Protein AF-A0A5E7D8H4-F1 (afdb_monomer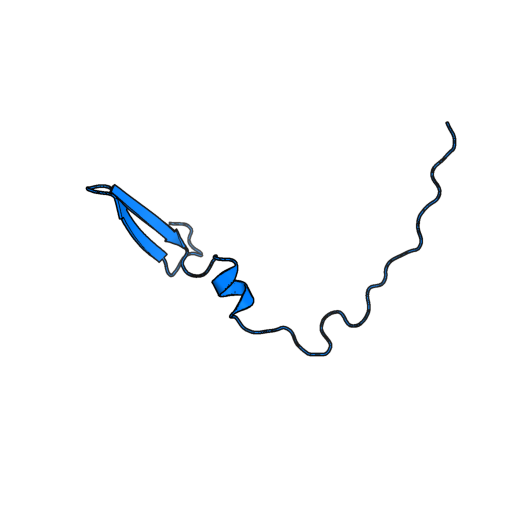_lite)

Foldseek 3Di:
DPPPQDAWDWDDDPPDTDTDRPQPDPVSVVPDDDDDPCVCVDDPDDDDDDDDDD

Organism: Pseudomonas fluorescens (NCBI:txid294)

Structure (mmCIF, N/CA/C/O backbone):
data_AF-A0A5E7D8H4-F1
#
_entry.id   AF-A0A5E7D8H4-F1
#
loop_
_atom_site.group_PDB
_atom_site.id
_atom_site.type_symbol
_atom_site.label_atom_id
_atom_site.label_alt_id
_atom_site.label_comp_id
_atom_site.label_asym_id
_atom_site.label_entity_id
_atom_site.label_seq_id
_atom_site.pdbx_PDB_ins_code
_atom_site.Cartn_x
_atom_site.Cartn_y
_atom_site.Cartn_z
_atom_site.occupancy
_atom_site.B_iso_or_equiv
_atom_site.auth_seq_id
_atom_site.auth_comp_id
_atom_site.auth_asym_id
_atom_site.auth_atom_id
_atom_site.pdbx_PDB_model_num
ATOM 1 N N . MET A 1 1 ? -7.423 13.103 12.717 1.00 65.62 1 MET A N 1
ATOM 2 C CA . MET A 1 1 ? -6.987 12.273 11.578 1.00 65.62 1 MET A CA 1
ATOM 3 C C . MET A 1 1 ? -6.462 13.204 10.502 1.00 65.62 1 MET A C 1
ATOM 5 O O . MET A 1 1 ? -6.982 14.317 10.428 1.00 65.62 1 MET A O 1
ATOM 9 N N . PRO A 1 2 ? -5.447 12.795 9.730 1.00 83.50 2 PRO A N 1
ATOM 10 C CA . PRO A 1 2 ? -5.058 13.488 8.503 1.00 83.50 2 PRO A CA 1
ATOM 11 C C . PRO A 1 2 ? -6.289 13.742 7.614 1.00 83.50 2 PRO A C 1
ATOM 13 O O . PRO A 1 2 ? -7.236 12.950 7.628 1.00 83.50 2 PRO A O 1
ATOM 16 N N . SER A 1 3 ? -6.344 14.887 6.932 1.00 87.38 3 SER A N 1
ATOM 17 C CA . SER A 1 3 ? -7.550 15.354 6.222 1.00 87.38 3 SER A CA 1
ATOM 18 C C . SER A 1 3 ? -7.923 14.489 5.011 1.00 87.38 3 SER A C 1
ATOM 20 O O . SER A 1 3 ? -9.083 14.484 4.583 1.00 87.38 3 SER A O 1
ATOM 22 N N . ASP A 1 4 ? -6.952 13.754 4.491 1.00 89.00 4 ASP A N 1
ATOM 23 C CA . ASP A 1 4 ? -6.983 12.822 3.367 1.00 89.00 4 ASP A CA 1
ATOM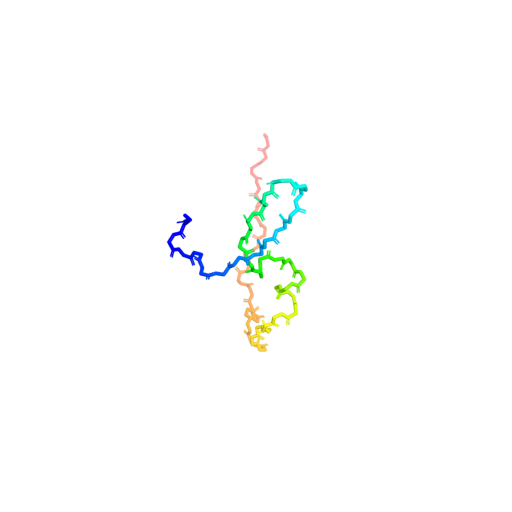 24 C C . ASP A 1 4 ? -7.588 11.452 3.720 1.00 89.00 4 ASP A C 1
ATOM 26 O O . ASP A 1 4 ? -8.213 10.823 2.867 1.00 89.00 4 ASP A O 1
ATOM 30 N N . VAL A 1 5 ? -7.533 11.024 4.986 1.00 91.31 5 VAL A N 1
ATOM 31 C CA . VAL A 1 5 ? -8.063 9.715 5.400 1.00 91.31 5 VAL A CA 1
ATOM 32 C C . VAL A 1 5 ? -9.586 9.766 5.547 1.00 91.31 5 VAL A C 1
ATOM 34 O O . VAL A 1 5 ? -10.128 10.451 6.420 1.00 91.31 5 VAL A O 1
ATOM 37 N N . LYS A 1 6 ? -10.299 9.008 4.703 1.00 93.25 6 LYS A N 1
ATOM 38 C CA . LYS A 1 6 ? -11.777 8.913 4.716 1.00 93.25 6 LYS A CA 1
ATOM 39 C C . LYS A 1 6 ? -12.320 7.575 5.219 1.00 93.25 6 LYS A C 1
ATOM 41 O O . LYS A 1 6 ? -13.492 7.508 5.584 1.00 93.25 6 LYS A O 1
ATOM 46 N N . ARG A 1 7 ? -11.502 6.519 5.230 1.00 93.12 7 ARG A N 1
ATOM 47 C CA . ARG A 1 7 ? -11.867 5.166 5.683 1.00 93.12 7 ARG A CA 1
ATOM 48 C C . ARG A 1 7 ? -10.746 4.574 6.528 1.00 93.12 7 ARG A C 1
ATOM 50 O O . ARG A 1 7 ? -9.578 4.831 6.257 1.00 93.12 7 ARG A O 1
ATOM 57 N N . VAL A 1 8 ? -11.120 3.800 7.545 1.00 94.75 8 VAL A N 1
ATOM 58 C CA . VAL A 1 8 ? -10.183 3.202 8.501 1.00 94.75 8 VAL A CA 1
ATOM 59 C C . VAL A 1 8 ? -10.580 1.776 8.860 1.00 94.75 8 VAL A C 1
ATOM 61 O O . VAL A 1 8 ? -11.768 1.448 8.898 1.00 94.75 8 VAL A O 1
ATOM 64 N N . GLU A 1 9 ? -9.584 0.963 9.181 1.00 93.56 9 GLU A N 1
ATOM 65 C CA . GLU A 1 9 ? -9.742 -0.306 9.883 1.00 93.56 9 GLU A CA 1
ATOM 66 C C . GLU A 1 9 ? -9.618 -0.062 11.390 1.00 93.56 9 GLU A C 1
ATOM 68 O O . GLU A 1 9 ? -8.785 0.725 11.847 1.00 93.56 9 GLU A O 1
ATOM 73 N N . VAL A 1 10 ? -10.475 -0.714 12.181 1.00 95.31 10 VAL A N 1
ATOM 74 C CA . VAL A 1 10 ? -10.495 -0.563 13.641 1.00 95.31 10 VAL A CA 1
ATOM 75 C C . VAL A 1 10 ? -10.270 -1.918 14.287 1.00 95.31 10 VAL A C 1
ATOM 77 O O . VAL A 1 10 ? -11.134 -2.792 14.239 1.00 95.31 10 VAL A O 1
ATOM 80 N N . ILE A 1 11 ? -9.127 -2.064 14.952 1.00 96.12 11 ILE A N 1
ATOM 81 C CA . ILE A 1 11 ? -8.731 -3.307 15.615 1.00 96.12 11 ILE A CA 1
ATOM 82 C C . ILE A 1 11 ? -8.800 -3.108 17.130 1.00 96.12 11 ILE A C 1
ATOM 84 O O . ILE A 1 11 ? -8.203 -2.186 17.695 1.00 96.12 11 ILE A O 1
ATOM 88 N N . ALA A 1 12 ? -9.553 -3.974 17.810 1.00 97.25 12 ALA A N 1
ATOM 89 C CA . ALA A 1 12 ? -9.674 -3.964 19.262 1.00 97.25 12 ALA A CA 1
ATOM 90 C C . ALA A 1 12 ? -8.595 -4.839 19.910 1.00 97.25 12 ALA A C 1
ATOM 92 O O . ALA A 1 12 ? -8.539 -6.041 19.670 1.00 97.25 12 ALA A O 1
ATOM 93 N N . ILE A 1 13 ? -7.787 -4.245 20.791 1.00 97.19 13 ILE A N 1
ATOM 94 C CA . ILE A 1 13 ? -6.796 -4.961 21.606 1.00 97.19 13 ILE A CA 1
ATOM 95 C C . ILE A 1 13 ? -7.140 -4.700 23.072 1.00 97.19 13 ILE A C 1
ATOM 97 O O . ILE A 1 13 ? -6.757 -3.686 23.659 1.00 97.19 13 ILE A O 1
ATOM 101 N N . GLY A 1 14 ? -7.974 -5.571 23.646 1.00 97.00 14 GLY A N 1
ATOM 102 C CA . GLY A 1 14 ? -8.598 -5.337 24.949 1.00 97.00 14 GLY A CA 1
ATOM 103 C C . GLY A 1 14 ? -9.403 -4.029 24.960 1.00 97.00 14 GLY A C 1
ATOM 104 O O . GLY A 1 14 ? -10.389 -3.868 24.232 1.00 97.00 14 GLY A O 1
ATOM 105 N N . ARG A 1 15 ? -8.968 -3.067 25.783 1.00 96.75 15 ARG A N 1
ATOM 106 C CA . ARG A 1 15 ? -9.575 -1.725 25.877 1.00 96.75 15 ARG A CA 1
ATOM 107 C C . ARG A 1 15 ? -8.992 -0.719 24.877 1.00 96.75 15 ARG A C 1
ATOM 109 O O . ARG A 1 15 ? -9.557 0.358 24.721 1.00 96.75 15 ARG A O 1
ATOM 116 N N . THR A 1 16 ? -7.906 -1.068 24.191 1.00 97.56 16 THR A N 1
ATOM 117 C CA . THR A 1 16 ? -7.263 -0.229 23.172 1.00 97.56 16 THR A CA 1
ATOM 118 C C . THR A 1 16 ? -7.965 -0.385 21.825 1.00 97.56 16 THR A C 1
ATOM 120 O O . THR A 1 16 ? -8.514 -1.448 21.507 1.00 97.56 16 THR A O 1
ATOM 123 N N . ARG A 1 17 ? -7.965 0.685 21.026 1.00 97.25 17 ARG A N 1
ATOM 124 C CA . ARG A 1 17 ? -8.389 0.680 19.623 1.00 97.25 17 ARG A CA 1
ATOM 125 C C . ARG A 1 17 ? -7.234 1.176 18.765 1.00 97.25 17 ARG A C 1
ATOM 127 O O . ARG A 1 17 ? -6.787 2.305 18.946 1.00 97.25 17 ARG A O 1
ATOM 134 N N . VAL A 1 18 ? -6.755 0.317 17.875 1.00 96.38 18 VAL A N 1
ATOM 135 C CA . VAL A 1 18 ? -5.798 0.679 16.828 1.00 96.38 18 VAL A CA 1
ATOM 136 C C . VAL A 1 18 ? -6.610 1.075 15.603 1.00 96.38 18 VAL A C 1
ATOM 138 O O . VAL A 1 18 ? -7.538 0.360 15.229 1.00 96.38 18 VAL A O 1
ATOM 141 N N . ILE A 1 19 ? -6.298 2.239 15.040 1.00 94.31 19 ILE A N 1
ATOM 142 C CA . ILE A 1 19 ? -6.986 2.802 13.881 1.00 94.31 19 ILE A CA 1
ATOM 143 C C . ILE A 1 19 ? -5.933 3.022 12.801 1.00 94.31 19 ILE A C 1
ATOM 145 O O . ILE A 1 19 ? -5.002 3.801 13.014 1.00 94.31 19 ILE A O 1
ATOM 149 N N . THR A 1 20 ? -6.085 2.346 11.670 1.00 93.44 20 THR A N 1
ATOM 150 C CA . THR A 1 20 ? -5.207 2.464 10.497 1.00 93.44 20 THR A CA 1
ATOM 151 C C . THR A 1 20 ? -6.036 2.867 9.281 1.00 93.44 20 THR A C 1
ATOM 153 O O . THR A 1 20 ? -7.222 2.531 9.231 1.00 93.44 20 THR A O 1
ATOM 156 N N . PRO A 1 21 ? -5.480 3.605 8.305 1.00 94.06 21 PRO A N 1
ATOM 157 C CA . PRO A 1 21 ? -6.140 3.786 7.016 1.00 94.06 21 PRO A CA 1
ATOM 158 C C . PRO A 1 21 ? -6.505 2.430 6.401 1.00 94.06 21 PRO A C 1
ATOM 160 O O . PRO A 1 21 ? -5.746 1.468 6.511 1.00 94.06 21 PRO A O 1
ATOM 163 N N . ALA A 1 22 ? -7.690 2.340 5.805 1.00 91.94 22 ALA A N 1
ATOM 164 C CA . ALA A 1 22 ? -8.145 1.106 5.169 1.00 91.94 22 ALA A CA 1
ATOM 165 C C . ALA A 1 22 ? -7.576 0.978 3.748 1.00 91.94 22 ALA A C 1
ATOM 167 O O . ALA A 1 22 ? -7.553 1.969 3.017 1.00 91.94 22 ALA A O 1
ATOM 168 N N . GLY A 1 23 ? -7.216 -0.243 3.336 1.00 89.44 23 GLY A N 1
ATOM 169 C CA . GLY A 1 23 ? -6.841 -0.550 1.945 1.00 89.44 23 GLY A CA 1
ATOM 170 C C . GLY A 1 23 ? -5.409 -0.182 1.541 1.00 89.44 23 GLY A C 1
ATOM 171 O O . GLY A 1 23 ? -5.091 -0.196 0.359 1.00 89.44 23 GLY A O 1
ATOM 172 N N . GLU A 1 24 ? -4.536 0.133 2.501 1.00 90.88 24 GLU A N 1
ATOM 173 C CA . GLU A 1 24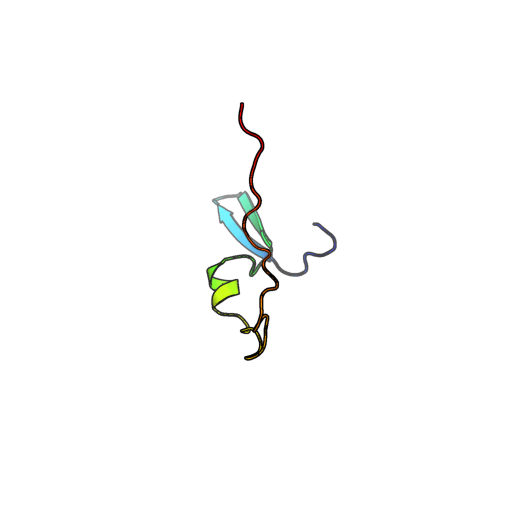 ? -3.113 0.426 2.251 1.00 90.88 24 GLU A CA 1
ATOM 174 C C . GLU A 1 24 ? -2.207 -0.817 2.380 1.00 90.88 24 GLU A C 1
ATOM 176 O O . GLU A 1 24 ? -0.984 -0.703 2.458 1.00 90.88 24 GLU A O 1
ATOM 181 N N . SER A 1 25 ? -2.786 -2.023 2.432 1.00 91.25 25 SER A N 1
ATOM 182 C CA . SER A 1 25 ? -2.009 -3.265 2.406 1.00 91.25 25 SER A CA 1
ATOM 183 C C . SER A 1 25 ? -1.534 -3.589 0.989 1.00 91.25 25 SER A C 1
ATOM 185 O O . SER A 1 25 ? -2.200 -3.272 0.003 1.00 91.25 25 SER A O 1
ATOM 187 N N . TRP A 1 26 ? -0.396 -4.281 0.885 1.00 94.25 26 TRP A N 1
ATOM 188 C CA . TRP A 1 26 ? 0.092 -4.786 -0.399 1.00 94.25 26 TRP A CA 1
ATOM 189 C C . TRP A 1 26 ? -0.913 -5.719 -1.069 1.00 94.25 26 TRP A C 1
ATOM 191 O O . TRP A 1 26 ? -1.150 -5.565 -2.259 1.00 94.25 26 TRP A O 1
ATOM 201 N N . ASP A 1 27 ? -1.551 -6.616 -0.315 1.00 92.69 27 ASP A N 1
ATOM 202 C CA . ASP A 1 27 ? -2.584 -7.507 -0.856 1.00 92.69 27 ASP A CA 1
ATOM 203 C C . ASP A 1 27 ? -3.719 -6.701 -1.509 1.00 92.69 27 ASP A C 1
ATOM 205 O O . ASP A 1 27 ? -4.076 -6.953 -2.654 1.00 92.69 27 ASP A O 1
ATOM 209 N N . SER A 1 28 ? -4.209 -5.647 -0.838 1.00 90.75 28 SER A N 1
ATOM 210 C CA . SER A 1 28 ? -5.247 -4.771 -1.398 1.00 90.75 28 SER A CA 1
ATOM 211 C C . SER A 1 28 ? -4.777 -3.998 -2.632 1.00 90.75 28 SER A C 1
ATOM 213 O O . SER A 1 28 ? -5.604 -3.662 -3.476 1.00 90.75 28 SER A O 1
ATOM 215 N N . TRP A 1 29 ? -3.488 -3.663 -2.718 1.00 93.81 29 TRP A N 1
ATOM 216 C CA . TRP A 1 29 ? -2.918 -2.976 -3.875 1.00 93.81 29 TRP A CA 1
ATOM 217 C C . TRP A 1 29 ? -2.784 -3.920 -5.076 1.00 93.81 29 TRP A C 1
ATOM 219 O O . TRP A 1 29 ? -3.163 -3.550 -6.183 1.00 93.81 29 TRP A O 1
ATOM 229 N N . PHE A 1 30 ? -2.294 -5.145 -4.856 1.00 94.19 30 PHE A N 1
ATOM 230 C CA . PHE A 1 30 ? -2.115 -6.151 -5.906 1.00 94.19 30 PHE A CA 1
ATOM 231 C C . PHE A 1 30 ? -3.442 -6.734 -6.420 1.00 94.19 30 PHE A C 1
ATOM 233 O O . PHE A 1 30 ? -3.523 -7.057 -7.602 1.00 94.19 30 PHE A O 1
ATOM 240 N N . ASP A 1 31 ? -4.472 -6.831 -5.572 1.00 94.94 31 ASP A N 1
ATOM 241 C CA . ASP A 1 31 ? -5.835 -7.230 -5.969 1.00 94.94 31 ASP A CA 1
ATOM 242 C C . ASP A 1 31 ? -6.637 -6.086 -6.629 1.00 94.94 31 ASP A C 1
ATOM 244 O O . ASP A 1 31 ? -7.775 -6.285 -7.064 1.00 94.94 31 ASP A O 1
ATOM 248 N N . GLY A 1 32 ? -6.077 -4.872 -6.657 1.00 91.62 32 GLY A N 1
ATOM 249 C CA . GLY A 1 32 ? -6.706 -3.681 -7.214 1.00 91.62 32 GLY A CA 1
ATOM 250 C C . GLY A 1 32 ? -6.681 -3.616 -8.743 1.00 91.62 32 GLY A C 1
ATOM 251 O O . GLY A 1 32 ? -6.338 -4.568 -9.445 1.00 91.62 32 GLY A O 1
ATOM 252 N N . ASP A 1 33 ? -7.053 -2.451 -9.273 1.00 96.12 33 ASP A N 1
ATOM 253 C CA . ASP A 1 33 ? -7.016 -2.205 -10.712 1.00 96.12 33 ASP A CA 1
ATOM 254 C C . ASP A 1 33 ? -5.584 -2.307 -11.247 1.00 96.12 33 ASP A C 1
ATOM 256 O O . ASP A 1 33 ? -4.639 -1.739 -10.693 1.00 96.12 33 ASP A O 1
ATOM 260 N N . SER A 1 34 ? -5.433 -3.015 -12.364 1.00 95.44 34 SER A N 1
ATOM 261 C CA . SER A 1 34 ? -4.153 -3.108 -13.054 1.00 95.44 34 SER A CA 1
ATOM 262 C C . SER A 1 34 ? -3.891 -1.869 -13.912 1.00 95.44 34 SER A C 1
ATOM 264 O O . SER A 1 34 ? -4.796 -1.101 -14.247 1.00 95.44 34 SER A O 1
ATOM 266 N N . VAL A 1 35 ? -2.631 -1.692 -14.296 1.00 96.62 35 VAL A N 1
ATOM 267 C CA . VAL A 1 35 ? -2.233 -0.672 -15.267 1.00 96.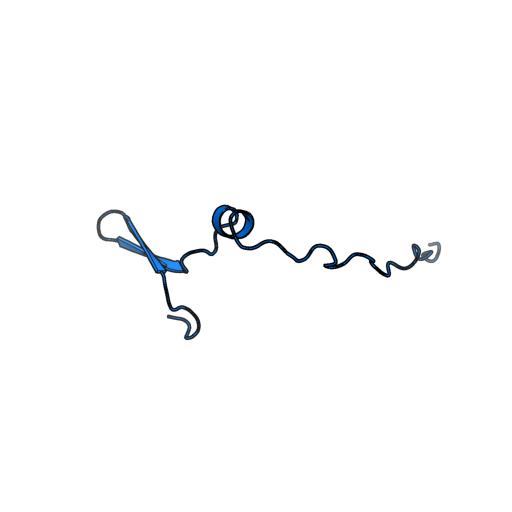62 35 VAL A CA 1
ATOM 268 C C . VAL A 1 35 ? -2.708 -1.043 -16.676 1.00 96.62 35 VAL A C 1
ATOM 270 O O . VAL A 1 35 ? -3.083 -2.186 -16.948 1.00 96.62 35 VAL A O 1
ATOM 273 N N . THR A 1 36 ? -2.713 -0.073 -17.590 1.00 97.06 36 THR A N 1
ATOM 274 C CA . THR A 1 36 ? -3.035 -0.327 -18.998 1.00 97.06 36 THR A CA 1
ATOM 275 C C . THR A 1 36 ? -1.950 -1.167 -19.670 1.00 97.06 36 THR A C 1
ATOM 277 O O . THR A 1 36 ? -0.823 -1.262 -19.188 1.00 97.06 36 THR A O 1
ATOM 280 N N . THR A 1 37 ? -2.288 -1.790 -20.801 1.00 96.81 37 THR A N 1
ATOM 281 C CA . THR A 1 37 ? -1.367 -2.674 -21.533 1.00 96.81 37 THR A CA 1
ATOM 282 C C . THR A 1 37 ? -0.130 -1.968 -22.071 1.00 96.81 37 THR A C 1
ATOM 284 O O . THR A 1 37 ? 0.827 -2.653 -22.390 1.00 96.81 37 THR A O 1
ATOM 287 N N . ASP A 1 38 ? -0.191 -0.644 -22.204 1.00 96.50 38 ASP A N 1
ATOM 288 C CA . ASP A 1 38 ? 0.860 0.231 -22.724 1.00 96.50 38 ASP A CA 1
ATOM 289 C C . ASP A 1 38 ? 1.615 1.001 -21.621 1.00 96.50 38 ASP A C 1
ATOM 291 O O . ASP A 1 38 ? 2.428 1.894 -21.888 1.00 96.50 38 ASP A O 1
ATOM 295 N N . PHE A 1 39 ? 1.308 0.726 -20.349 1.00 96.00 39 PHE A N 1
ATOM 296 C CA . PHE A 1 39 ? 1.880 1.470 -19.235 1.00 96.00 39 PHE A CA 1
ATOM 297 C C . PHE A 1 39 ? 3.379 1.185 -19.099 1.00 96.00 39 PHE A C 1
ATOM 299 O O . PHE A 1 39 ? 3.776 0.116 -18.637 1.00 96.00 39 PHE A O 1
ATOM 306 N N . MET A 1 40 ? 4.200 2.193 -19.416 1.00 94.50 40 MET A N 1
ATOM 307 C CA . MET A 1 40 ? 5.668 2.119 -19.379 1.00 94.50 40 MET A CA 1
ATOM 308 C C . MET A 1 40 ? 6.250 1.063 -20.340 1.00 94.50 40 MET A C 1
ATOM 310 O O . MET A 1 40 ? 7.223 0.394 -19.991 1.00 94.50 40 MET A O 1
ATOM 314 N N . ASP A 1 41 ? 5.679 0.945 -21.546 1.00 96.62 41 ASP A N 1
ATOM 315 C CA . ASP A 1 41 ? 6.156 0.033 -22.605 1.00 96.62 41 ASP A CA 1
ATOM 316 C C . ASP A 1 41 ? 7.647 0.196 -22.936 1.00 96.62 41 ASP A C 1
ATOM 318 O O . ASP A 1 41 ? 8.332 -0.788 -23.209 1.00 96.62 41 ASP A O 1
ATOM 322 N N . ASP A 1 42 ? 8.161 1.424 -22.847 1.00 96.06 42 ASP A N 1
ATOM 323 C CA . ASP A 1 42 ? 9.578 1.735 -22.980 1.00 96.06 42 ASP A CA 1
ATOM 324 C C . ASP A 1 42 ? 10.088 2.488 -21.748 1.00 96.06 42 ASP A C 1
ATOM 326 O O . ASP A 1 42 ? 9.439 3.389 -21.208 1.00 96.06 42 ASP A O 1
ATOM 330 N N . ARG A 1 43 ? 11.315 2.159 -21.337 1.00 95.06 43 ARG A N 1
ATOM 331 C CA . ARG A 1 43 ? 12.065 2.900 -20.321 1.00 95.06 43 ARG A CA 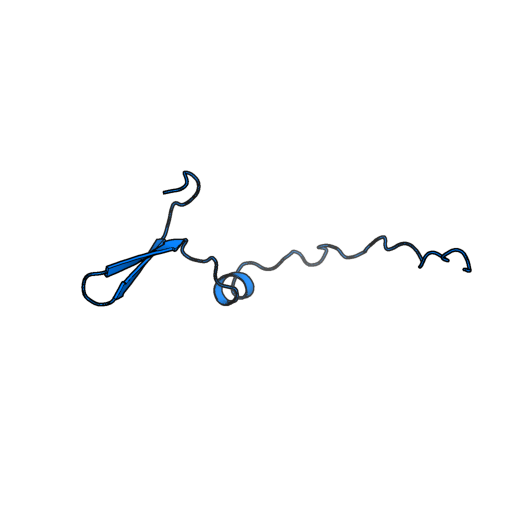1
ATOM 332 C C . ARG A 1 43 ? 13.333 3.450 -20.954 1.00 95.06 43 ARG A C 1
ATOM 334 O O . ARG A 1 43 ? 14.233 2.680 -21.280 1.00 95.06 43 ARG A O 1
ATOM 341 N N . ASP A 1 44 ? 13.421 4.775 -21.065 1.00 93.88 44 ASP A N 1
ATOM 342 C CA . ASP A 1 44 ? 14.608 5.486 -21.560 1.00 93.88 44 ASP A CA 1
ATOM 343 C C . ASP A 1 44 ? 15.747 5.440 -20.525 1.00 93.88 44 ASP A C 1
ATOM 345 O O . ASP A 1 44 ? 16.022 6.383 -19.781 1.00 93.88 44 ASP A O 1
ATOM 349 N N . GLN A 1 45 ? 16.341 4.256 -20.394 1.00 94.75 45 GLN A N 1
ATOM 350 C CA . GLN A 1 45 ? 17.458 3.982 -19.509 1.00 94.75 45 GLN A CA 1
ATOM 351 C C . GLN A 1 45 ? 18.757 4.256 -20.275 1.00 94.75 45 GLN A C 1
ATOM 353 O O . GLN A 1 45 ? 19.085 3.556 -21.232 1.00 94.75 45 GLN A O 1
ATOM 358 N N . SER A 1 46 ? 19.521 5.252 -19.830 1.00 94.38 46 SER A N 1
ATOM 359 C CA . SER A 1 46 ? 20.841 5.542 -20.390 1.00 94.38 46 SER A CA 1
ATOM 360 C C . SER A 1 46 ? 21.825 4.391 -20.157 1.00 94.38 46 SER A C 1
ATOM 362 O O . SER A 1 46 ? 21.686 3.625 -19.202 1.00 94.38 46 SER A O 1
ATOM 364 N N . PHE A 1 47 ? 22.873 4.322 -20.981 1.00 93.44 47 PHE A N 1
ATOM 365 C CA . PHE A 1 47 ? 24.002 3.424 -20.743 1.00 93.44 47 PHE A CA 1
ATOM 366 C C . PHE A 1 47 ? 24.688 3.707 -19.403 1.00 93.44 47 PHE A C 1
ATOM 368 O O . PHE A 1 47 ? 24.648 4.831 -18.889 1.00 93.44 47 PHE A O 1
ATOM 375 N N . ASP A 1 48 ? 25.345 2.680 -18.868 1.00 94.75 48 ASP A N 1
ATOM 376 C CA . ASP A 1 48 ? 26.207 2.818 -17.701 1.00 94.75 48 ASP A CA 1
ATOM 377 C C . ASP A 1 48 ? 27.280 3.887 -17.948 1.00 94.75 48 ASP A C 1
ATOM 379 O O . ASP A 1 48 ? 27.847 3.997 -19.037 1.00 94.75 48 ASP A O 1
ATOM 383 N N . GLN A 1 49 ? 27.557 4.687 -16.919 1.00 94.56 49 GLN A N 1
ATOM 384 C CA . GLN A 1 49 ? 28.583 5.723 -16.970 1.00 94.56 49 GLN A CA 1
ATOM 385 C C . GLN A 1 49 ? 29.913 5.176 -16.452 1.00 94.56 49 GLN A C 1
ATOM 387 O O . GLN A 1 49 ? 29.969 4.578 -15.374 1.00 94.56 49 GLN A O 1
ATOM 392 N N . GLU A 1 50 ? 30.997 5.440 -17.179 1.00 93.44 50 GLU A N 1
ATOM 393 C CA . GLU A 1 50 ? 32.345 5.190 -16.675 1.00 93.44 50 GLU A CA 1
ATOM 394 C C . GLU A 1 50 ? 32.658 6.147 -15.514 1.00 93.44 50 GLU A C 1
ATOM 396 O O . GLU A 1 50 ? 32.313 7.332 -15.542 1.00 93.44 50 GLU A O 1
ATOM 401 N N . ARG A 1 51 ? 33.288 5.621 -14.459 1.00 92.94 51 ARG A N 1
ATOM 402 C CA . ARG A 1 51 ? 33.806 6.417 -13.338 1.00 92.94 51 ARG A CA 1
ATOM 403 C C . ARG A 1 51 ? 35.302 6.638 -13.536 1.00 92.94 51 ARG A C 1
ATOM 405 O O . ARG A 1 51 ? 35.982 5.747 -14.035 1.00 92.94 51 ARG A O 1
ATOM 412 N N . GLU A 1 52 ? 35.803 7.790 -13.094 1.00 89.19 52 GLU A N 1
ATOM 413 C CA . GLU A 1 52 ? 37.242 8.076 -13.053 1.00 89.19 52 GLU A CA 1
ATOM 414 C C . GLU A 1 52 ? 38.004 6.978 -12.296 1.00 89.19 52 GLU A C 1
ATOM 416 O O . GLU A 1 52 ? 37.533 6.464 -11.274 1.00 89.19 52 GLU A O 1
ATOM 421 N N . SER A 1 53 ? 39.193 6.629 -12.791 1.00 84.75 53 SER A N 1
ATOM 422 C CA . SER A 1 53 ? 40.126 5.774 -12.056 1.00 84.75 53 SER A CA 1
ATOM 423 C C . SER A 1 53 ? 40.695 6.520 -10.846 1.00 84.75 53 SER A C 1
ATOM 425 O O . SER A 1 53 ? 40.860 7.737 -10.895 1.00 84.75 53 SER A O 1
ATOM 427 N N . PHE A 1 54 ? 41.002 5.781 -9.777 1.00 85.94 54 PHE A N 1
ATOM 428 C CA . PHE A 1 54 ? 41.619 6.315 -8.556 1.00 85.94 54 PHE A CA 1
ATOM 429 C C . PHE A 1 54 ? 42.980 6.977 -8.792 1.00 85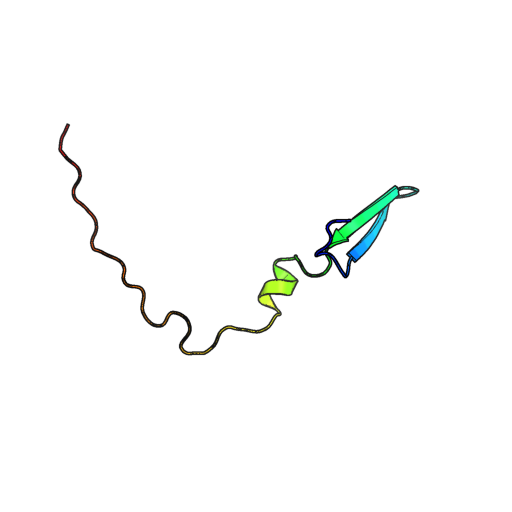.94 54 PHE A C 1
ATOM 431 O O . PHE A 1 54 ? 43.747 6.465 -9.641 1.00 85.94 54 PHE A O 1
#

InterPro domains:
  IPR047976 Antitoxin VapB2-like [NF040493] (2-54)

Sequence (54 aa):
MPSDVKRVEVIAIGRTRVITPAGESWDSWFDGDSVTTDFMDDRDQSFDQERESF

pLDDT: mean 93.12, std 4.94, range [65.62, 97.56]

Secondary structure (DSSP, 8-state):
--TT---EEEEEETTEEEEEETT-SHHHHHTSPPPPTTTT-----PPPPPPPP-

Radius of gyration: 21.54 Å; chains: 1; bounding box: 54×23×49 Å